Protein AF-A0A0R2NIN9-F1 (afdb_monomer_lite)

Foldseek 3Di:
DFPVVLCVQQPDAPDDDPQWGHHPPWIFGDDPRDTDDIPVVVSVVSSVVSVVVVVVLVVVVLVVQVVVQPDAPVVLVVCCVAWPWDQDPQRWIWTWGDDPRFIKIWIQDPVQKIWIFTFAPPDDVRGHDINDIDGHHNDDDDDDDDD

pLDDT: mean 86.17, std 11.83, range [55.31, 98.38]

Sequence (147 aa):
MTQKEVIDKLGKPSFKSDGVLIYGKDNIYFANGKVTGGSTKSLLNQVQQHKKEQKDTKVFIQGAADRLGTEATEHLSAHPETYQEFNLDTGEQAYVYKSQYALLIRIDSPNRVTNVYQYSQSAKYHIGKRLFTGRTIFQKQKPTVQY

Secondary structure (DSSP, 8-state):
--HHHHHHHH-S-SEEETTEEEETTEEEEEETTEEEEE-HHHHHHHHHHHHHHHHHHHHHHHHHHHHHHHS-HHHHHT-TTTEEEEE-TTS-EEEEEE-SS-EEEEEEETTTEEEEEEE-TTSGGGEEEEEEEEE---SPPPP----

Organism: NCBI:txid480391

Radius of gyration: 22.36 Å; chains: 1; bounding box: 58×40×53 Å

Structure (mmCIF, N/CA/C/O backbone):
data_AF-A0A0R2NIN9-F1
#
_entry.id   AF-A0A0R2NIN9-F1
#
loop_
_atom_site.group_PDB
_atom_site.id
_atom_site.type_symbol
_atom_site.label_atom_id
_atom_site.label_alt_id
_atom_site.label_comp_id
_atom_site.label_asym_id
_atom_site.label_entity_id
_atom_site.label_seq_id
_atom_site.pdbx_PDB_ins_code
_atom_site.Cartn_x
_atom_site.Cartn_y
_atom_site.Cartn_z
_atom_site.occupancy
_atom_site.B_iso_or_equiv
_atom_site.auth_seq_id
_atom_site.auth_comp_id
_atom_site.auth_asym_id
_atom_site.auth_atom_id
_atom_site.pdbx_PDB_model_num
ATOM 1 N N . MET A 1 1 ? -11.512 5.039 29.904 1.00 76.12 1 MET A N 1
ATOM 2 C CA . MET A 1 1 ? -11.923 4.566 28.570 1.00 76.12 1 MET A CA 1
ATOM 3 C C . MET A 1 1 ? -13.371 4.970 28.356 1.00 76.12 1 MET A C 1
ATOM 5 O O . MET A 1 1 ? -14.167 4.722 29.256 1.00 76.12 1 MET A O 1
ATOM 9 N N . THR A 1 2 ? -13.688 5.648 27.260 1.00 89.25 2 THR A N 1
ATOM 10 C CA . THR A 1 2 ? -15.040 6.128 26.919 1.00 89.25 2 THR A CA 1
ATOM 11 C C . THR A 1 2 ? -15.797 5.107 26.070 1.00 89.25 2 THR A C 1
ATOM 13 O O . THR A 1 2 ? -15.186 4.197 25.512 1.00 89.25 2 THR A O 1
ATOM 16 N N . GLN A 1 3 ? -17.120 5.255 25.924 1.00 86.94 3 GLN A N 1
ATOM 17 C CA . GLN A 1 3 ? -17.899 4.400 25.013 1.00 86.94 3 GLN A CA 1
ATOM 18 C C . GLN A 1 3 ? -17.358 4.430 23.584 1.00 86.94 3 GLN A C 1
ATOM 20 O O . GLN A 1 3 ? -17.280 3.387 22.943 1.00 86.94 3 GLN A O 1
ATOM 25 N N . LYS A 1 4 ? -16.952 5.609 23.100 1.00 87.81 4 LYS A N 1
ATOM 26 C CA . LYS A 1 4 ? -16.375 5.761 21.763 1.00 87.81 4 LYS A CA 1
ATOM 27 C C . LYS A 1 4 ? -15.088 4.952 21.630 1.00 87.81 4 LYS A C 1
ATOM 29 O O . LYS A 1 4 ? -14.986 4.139 20.727 1.00 87.81 4 LYS A O 1
ATOM 34 N N . GLU A 1 5 ? -14.159 5.098 22.574 1.00 84.19 5 GLU A N 1
ATOM 35 C CA . GLU A 1 5 ? -12.898 4.342 22.564 1.00 84.19 5 GLU A CA 1
ATOM 36 C C . GLU A 1 5 ? -13.111 2.827 22.656 1.00 84.19 5 GLU A C 1
ATOM 38 O O . GLU A 1 5 ? -12.307 2.060 22.136 1.00 84.19 5 GLU A O 1
ATOM 43 N N . VAL A 1 6 ? -14.169 2.385 23.339 1.00 83.06 6 VAL A N 1
ATOM 44 C CA . VAL A 1 6 ? -14.531 0.968 23.429 1.00 83.06 6 VAL A CA 1
ATOM 45 C C . VAL A 1 6 ? -15.083 0.462 22.097 1.00 83.06 6 VAL A C 1
ATOM 47 O O . VAL A 1 6 ? -14.638 -0.580 21.633 1.00 83.06 6 VAL A O 1
ATOM 50 N N . ILE A 1 7 ? -15.992 1.201 21.458 1.00 85.62 7 ILE A N 1
ATOM 51 C CA . ILE A 1 7 ? -16.552 0.852 20.140 1.00 85.62 7 ILE A CA 1
ATOM 52 C C . ILE A 1 7 ? -15.463 0.888 19.060 1.00 85.62 7 ILE A C 1
ATOM 54 O O . ILE A 1 7 ? -15.378 -0.019 18.241 1.00 85.62 7 ILE A O 1
ATOM 58 N N . ASP A 1 8 ? -14.576 1.883 19.092 1.00 84.56 8 ASP A N 1
ATOM 59 C CA . ASP A 1 8 ? -13.455 1.991 18.153 1.00 84.56 8 ASP A CA 1
ATOM 60 C C . ASP A 1 8 ? -12.485 0.797 18.287 1.00 84.56 8 ASP A C 1
ATOM 62 O O . ASP A 1 8 ? -11.817 0.426 17.324 1.00 84.56 8 ASP A O 1
ATOM 66 N N . LYS A 1 9 ? -12.404 0.174 19.475 1.00 77.38 9 LYS A N 1
ATOM 67 C CA . LYS A 1 9 ? -11.521 -0.974 19.751 1.00 77.38 9 LYS A CA 1
ATOM 68 C C . LYS A 1 9 ? -12.176 -2.343 19.582 1.00 77.38 9 LYS A C 1
ATOM 70 O O . LYS A 1 9 ? -11.468 -3.283 19.240 1.00 77.38 9 LYS A O 1
ATOM 75 N N . LEU A 1 10 ? -13.467 -2.466 19.886 1.00 76.12 10 LEU A N 1
ATOM 76 C CA . LEU A 1 10 ? -14.211 -3.735 19.902 1.00 76.12 10 LEU A CA 1
ATOM 77 C C . LEU A 1 10 ? -15.196 -3.871 18.733 1.00 76.12 10 LEU A C 1
ATOM 79 O O . LEU A 1 10 ? -15.838 -4.906 18.578 1.00 76.12 10 LEU A O 1
ATOM 83 N N . GLY A 1 11 ? -15.341 -2.830 17.916 1.00 79.19 11 GLY A N 1
ATOM 84 C CA . GLY A 1 11 ? -16.313 -2.788 16.836 1.00 79.19 11 GLY A CA 1
ATOM 85 C C . GLY A 1 11 ? -17.732 -2.477 17.316 1.00 79.19 11 GLY A C 1
ATOM 86 O O . GLY A 1 11 ? -17.965 -1.942 18.401 1.00 79.19 11 GLY A O 1
ATOM 87 N N . LYS A 1 12 ? -18.712 -2.766 16.455 1.00 84.62 12 LYS A N 1
ATOM 88 C CA . LYS A 1 12 ? -20.117 -2.433 16.709 1.00 84.62 12 LYS A CA 1
ATOM 89 C C . LYS A 1 12 ? -20.715 -3.382 17.767 1.00 84.62 12 LYS A C 1
ATOM 91 O O . LYS A 1 12 ? -20.699 -4.591 17.548 1.00 84.62 12 LYS A O 1
ATOM 96 N N . PRO A 1 13 ? -21.297 -2.865 18.863 1.00 86.94 13 PRO A N 1
ATOM 97 C CA . PRO A 1 13 ? -21.962 -3.689 19.867 1.00 86.94 13 PRO A CA 1
ATOM 98 C C . PRO A 1 13 ? -23.282 -4.262 19.338 1.00 86.94 13 PRO A C 1
ATOM 100 O O . PRO A 1 13 ? -23.927 -3.676 18.465 1.00 86.94 13 PRO A O 1
ATOM 103 N N . SER A 1 14 ? -23.720 -5.375 19.927 1.00 87.56 14 SER A N 1
ATOM 104 C CA . SER A 1 14 ? -25.053 -5.950 19.710 1.00 87.56 14 SER A CA 1
ATOM 105 C C . SER A 1 14 ? -26.154 -5.027 20.240 1.00 87.56 14 SER A C 1
ATOM 107 O O . SER A 1 14 ? -27.225 -4.941 19.647 1.00 87.56 14 SER A O 1
ATOM 109 N N . PHE A 1 15 ? -25.881 -4.311 21.335 1.00 88.69 15 PHE A N 1
ATOM 110 C CA . PHE A 1 15 ? -26.780 -3.308 21.903 1.00 88.69 15 PHE A CA 1
ATOM 111 C C . PHE A 1 15 ? -25.999 -2.133 22.500 1.00 88.69 15 PHE A C 1
ATOM 113 O O . PHE A 1 15 ? -24.940 -2.316 23.108 1.00 88.69 15 PHE A O 1
ATOM 120 N N . LYS A 1 16 ? -26.541 -0.921 22.338 1.00 91.50 16 LYS A N 1
ATOM 121 C CA . LYS A 1 16 ? -25.967 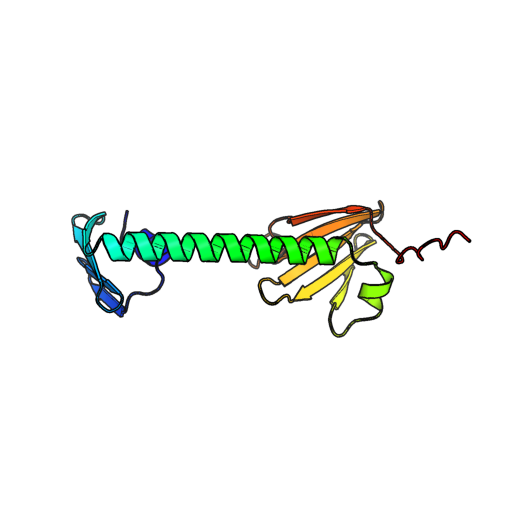0.331 22.838 1.00 91.50 16 LYS A CA 1
ATOM 122 C C . LYS A 1 16 ? -27.029 1.138 23.582 1.00 91.50 16 LYS A C 1
ATOM 124 O O . LYS A 1 16 ? -28.065 1.459 23.012 1.00 91.50 16 LYS A O 1
ATOM 129 N N . SER A 1 17 ? -26.710 1.516 24.813 1.00 90.19 17 SER A N 1
ATOM 130 C CA . SER A 1 17 ? -27.429 2.495 25.635 1.00 90.19 17 SER A CA 1
ATOM 131 C C . SER A 1 17 ? -26.410 3.391 26.352 1.00 90.19 17 SER A C 1
ATOM 133 O O . SER A 1 17 ? -25.224 3.067 26.368 1.00 90.19 17 SER A O 1
ATOM 135 N N . ASP A 1 18 ? -26.832 4.506 26.944 1.00 84.50 18 ASP A N 1
ATOM 136 C CA . ASP A 1 18 ? -25.940 5.498 27.567 1.00 84.50 18 ASP A CA 1
ATOM 137 C C . ASP A 1 18 ? -25.070 4.918 28.695 1.00 84.50 18 ASP A C 1
ATOM 139 O O . ASP A 1 18 ? -23.921 5.320 28.876 1.00 84.50 18 ASP A O 1
ATOM 143 N N . GLY A 1 19 ? -25.589 3.927 29.425 1.00 88.50 19 GLY A N 1
ATOM 144 C CA . GLY A 1 19 ? -24.887 3.292 30.546 1.00 88.50 19 GLY A CA 1
ATOM 145 C C . GLY A 1 19 ? -24.267 1.929 30.236 1.00 88.50 19 GLY A C 1
ATOM 146 O O . GLY A 1 19 ? -23.550 1.389 31.078 1.00 88.50 19 GLY A O 1
ATOM 147 N N . VAL A 1 20 ? -24.538 1.335 29.067 1.00 89.81 20 VAL A N 1
ATOM 148 C CA . VAL A 1 20 ? -24.117 -0.045 28.784 1.00 89.81 20 VAL A CA 1
ATOM 149 C C . VAL A 1 20 ? -23.886 -0.318 27.300 1.00 89.81 20 VAL A C 1
ATOM 151 O O . VAL A 1 20 ? -24.660 0.103 26.439 1.00 89.81 20 VAL A O 1
ATOM 154 N N . LEU A 1 21 ? -22.827 -1.072 27.005 1.00 90.00 21 LEU A N 1
ATOM 155 C CA . LEU A 1 21 ? -22.622 -1.724 25.711 1.00 90.00 21 LEU A CA 1
ATOM 156 C C . LEU A 1 21 ? -22.681 -3.238 25.894 1.00 90.00 21 LEU A C 1
ATOM 158 O O . LEU A 1 21 ? -22.047 -3.757 26.811 1.00 90.00 21 LEU A O 1
ATOM 162 N N . ILE A 1 22 ? -23.405 -3.937 25.021 1.00 86.75 22 ILE A N 1
ATOM 163 C CA . ILE A 1 22 ? -23.515 -5.402 25.045 1.00 86.75 22 ILE A CA 1
ATOM 164 C C . ILE A 1 22 ? -22.901 -5.979 23.770 1.00 86.75 22 ILE A C 1
ATOM 166 O O . ILE A 1 22 ? -23.235 -5.542 22.667 1.00 86.75 22 ILE A O 1
ATOM 170 N N . TYR A 1 23 ? -22.037 -6.977 23.930 1.00 82.50 23 TYR A N 1
ATOM 171 C CA . TYR A 1 23 ? -21.382 -7.745 22.872 1.00 82.50 23 TYR A CA 1
ATOM 172 C C . TYR A 1 23 ? -21.714 -9.229 23.072 1.00 82.50 23 TYR A C 1
ATOM 174 O O . TYR A 1 23 ? -21.039 -9.942 23.811 1.00 82.50 23 TYR A O 1
ATOM 182 N N . GLY A 1 24 ? -22.793 -9.708 22.451 1.00 79.81 24 GLY A N 1
ATOM 183 C CA . GLY A 1 24 ? -23.274 -11.075 22.670 1.00 79.81 24 GLY A CA 1
ATOM 184 C C . GLY A 1 24 ? -23.677 -11.322 24.130 1.00 79.81 24 GLY A C 1
ATOM 185 O O . GLY A 1 24 ? -24.679 -10.780 24.587 1.00 79.81 24 GLY A O 1
ATOM 186 N N . LYS A 1 25 ? -22.909 -12.151 24.851 1.00 79.56 25 LYS A N 1
ATOM 187 C CA . LYS A 1 25 ? -23.128 -12.461 26.282 1.00 79.56 25 LYS A CA 1
ATOM 188 C C . LYS A 1 25 ? -22.389 -11.512 27.231 1.00 79.56 25 LYS A C 1
ATOM 190 O O . LYS A 1 25 ? -22.556 -11.626 28.440 1.00 79.56 25 LYS A O 1
ATOM 195 N N . ASP A 1 26 ? -21.568 -10.621 26.684 1.00 81.31 26 ASP A N 1
ATOM 196 C CA . ASP A 1 26 ? -20.713 -9.719 27.442 1.00 81.31 26 ASP A CA 1
ATOM 197 C C . ASP A 1 26 ? -21.285 -8.310 27.513 1.00 81.31 26 ASP A C 1
ATOM 199 O O . ASP A 1 26 ? -21.949 -7.834 26.594 1.00 81.31 26 ASP A O 1
ATOM 203 N N . ASN A 1 27 ? -20.992 -7.621 28.607 1.00 86.94 27 ASN A N 1
ATOM 204 C CA . ASN A 1 27 ? -21.588 -6.343 28.960 1.00 86.94 27 ASN A CA 1
ATOM 205 C C . ASN A 1 27 ? -20.539 -5.427 29.592 1.00 86.94 27 ASN A C 1
ATOM 207 O O . ASN A 1 27 ? -19.747 -5.842 30.437 1.00 86.94 27 ASN A O 1
ATOM 211 N N . ILE A 1 28 ? -20.550 -4.164 29.166 1.00 85.94 28 ILE A N 1
ATOM 212 C CA . ILE A 1 28 ? -19.627 -3.112 29.592 1.00 85.94 28 ILE A CA 1
ATOM 213 C C . ILE A 1 28 ? -20.452 -1.986 30.179 1.00 85.94 28 ILE A C 1
ATOM 215 O O . ILE A 1 28 ? -21.258 -1.386 29.472 1.00 85.94 28 ILE A O 1
ATOM 219 N N . TYR A 1 29 ? -20.224 -1.688 31.448 1.00 87.38 29 TYR A N 1
ATOM 220 C CA . TYR A 1 29 ? -20.914 -0.633 32.167 1.00 87.38 29 TYR A CA 1
ATOM 221 C C . TYR A 1 29 ? -20.127 0.670 32.115 1.00 87.38 29 TYR A C 1
ATOM 223 O O . TYR A 1 29 ? -18.895 0.685 32.221 1.00 87.38 29 TYR A O 1
ATOM 231 N N . PHE A 1 30 ? -20.865 1.765 31.974 1.00 89.19 30 PHE A N 1
ATOM 232 C CA . PHE A 1 30 ? -20.343 3.118 31.949 1.00 89.19 30 PHE A CA 1
ATOM 233 C C . PHE A 1 30 ? -21.041 3.954 33.014 1.00 89.19 30 PHE A C 1
ATOM 235 O O . PHE A 1 30 ? -22.262 3.923 33.140 1.00 89.19 30 PHE A O 1
ATOM 242 N N . ALA A 1 31 ? -20.265 4.750 33.741 1.00 84.44 31 ALA A N 1
ATOM 243 C CA . ALA A 1 31 ? -20.780 5.847 34.547 1.00 84.44 31 ALA A CA 1
ATOM 244 C C . ALA A 1 31 ? -19.906 7.076 34.306 1.00 84.44 31 ALA A C 1
ATOM 246 O O . ALA A 1 31 ? -18.690 6.962 34.131 1.00 84.44 31 ALA A O 1
ATOM 247 N N . ASN A 1 32 ? -20.519 8.259 34.262 1.00 86.12 32 ASN A N 1
ATOM 248 C CA . ASN A 1 32 ? -19.820 9.523 34.000 1.00 86.12 32 ASN A CA 1
ATOM 249 C C . ASN A 1 32 ? -18.963 9.479 32.715 1.00 86.12 32 ASN A C 1
ATOM 251 O O . ASN A 1 32 ? -17.832 9.964 32.682 1.00 86.12 32 ASN A O 1
ATOM 255 N N . GLY A 1 33 ? -19.472 8.813 31.670 1.00 82.75 33 GLY A N 1
ATOM 256 C CA . GLY A 1 33 ? -18.791 8.663 30.378 1.00 82.75 33 GLY A CA 1
ATOM 257 C C . GLY A 1 33 ? -17.543 7.768 30.392 1.00 82.75 33 GLY A C 1
ATOM 258 O O . GLY A 1 33 ? -16.832 7.702 29.387 1.00 82.75 33 GLY A O 1
ATOM 259 N N . LYS A 1 34 ? -17.257 7.071 31.500 1.00 83.00 34 LYS A N 1
ATOM 260 C CA . LYS A 1 34 ? -16.091 6.190 31.658 1.00 83.00 34 LYS A CA 1
ATOM 261 C C . LYS A 1 34 ? -16.525 4.763 31.975 1.00 83.00 34 LYS A C 1
ATOM 263 O O . LYS A 1 34 ? -17.519 4.556 32.661 1.00 83.00 34 LYS A O 1
ATOM 268 N N . VAL A 1 35 ? -15.758 3.784 31.495 1.00 83.88 35 VAL A N 1
ATOM 269 C CA . VAL A 1 35 ? -15.928 2.371 31.871 1.00 83.88 35 VAL A CA 1
ATOM 270 C C . VAL A 1 35 ? -15.785 2.226 33.385 1.00 83.88 35 VAL A C 1
ATOM 272 O O . VAL A 1 35 ? -14.771 2.645 33.945 1.00 83.88 35 VAL A O 1
ATOM 275 N N . THR A 1 36 ? -16.779 1.609 34.016 1.00 81.75 36 THR A N 1
ATOM 276 C CA . THR A 1 36 ? -16.812 1.344 35.462 1.00 81.75 36 THR A CA 1
ATOM 277 C C . THR A 1 36 ? -16.803 -0.136 35.810 1.00 81.75 36 THR A C 1
ATOM 279 O O . THR A 1 36 ? -16.439 -0.493 36.926 1.00 81.75 36 THR A O 1
ATOM 282 N N . GLY A 1 37 ? -17.153 -1.013 34.872 1.00 73.50 37 GLY A N 1
ATOM 283 C CA . GLY A 1 37 ? -17.164 -2.450 35.111 1.00 73.50 37 GLY A CA 1
ATOM 284 C C . GLY A 1 37 ? -17.709 -3.230 33.925 1.00 73.50 37 GLY A C 1
ATOM 285 O O . GLY A 1 37 ? -17.996 -2.666 32.871 1.00 73.50 37 GLY A O 1
ATOM 286 N N . GLY A 1 38 ? -17.850 -4.538 34.096 1.00 77.62 38 GLY A N 1
ATOM 287 C CA . GLY A 1 38 ? -18.362 -5.436 33.067 1.00 77.62 38 GLY A CA 1
ATOM 288 C C . GLY A 1 38 ? -17.754 -6.824 33.179 1.00 77.62 38 GLY A C 1
ATOM 289 O O . GLY A 1 38 ? -16.977 -7.092 34.100 1.00 77.62 38 GLY A O 1
ATOM 290 N N . SER A 1 39 ? -18.055 -7.693 32.219 1.00 74.31 39 SER A N 1
ATOM 291 C CA . SER A 1 39 ? -17.366 -8.977 32.062 1.00 74.31 39 SER A CA 1
ATOM 292 C C . SER A 1 39 ? -15.926 -8.751 31.559 1.00 74.31 39 SER A C 1
ATOM 294 O O . SER A 1 39 ? -15.564 -8.972 30.405 1.00 74.31 39 SER A O 1
ATOM 296 N N . THR A 1 40 ? -15.063 -8.276 32.461 1.00 58.38 40 THR A N 1
ATOM 297 C CA . THR A 1 40 ? -13.667 -7.863 32.217 1.00 58.38 40 THR A CA 1
ATOM 298 C C . THR A 1 40 ? -12.795 -8.948 31.591 1.00 58.38 40 THR A C 1
ATOM 300 O O . THR A 1 40 ? -11.863 -8.627 30.854 1.00 58.38 40 THR A O 1
ATOM 303 N N . LYS A 1 41 ? -13.105 -10.227 31.828 1.00 61.62 41 LYS A N 1
ATOM 304 C CA . LYS A 1 41 ? -12.359 -11.374 31.289 1.00 61.62 41 LYS A CA 1
ATOM 305 C C . LYS A 1 41 ? -12.544 -11.527 29.774 1.00 61.62 41 LYS A C 1
ATOM 307 O O . LYS A 1 41 ? -11.566 -11.715 29.056 1.00 61.62 41 LYS A O 1
ATOM 312 N N . SER A 1 42 ? -13.769 -11.372 29.280 1.00 56.66 42 SER A N 1
ATOM 313 C CA . SER A 1 42 ? -14.062 -11.427 27.845 1.00 56.66 42 SER A CA 1
ATOM 314 C C . SER A 1 42 ? -13.562 -10.180 27.119 1.00 56.66 42 SER A C 1
ATOM 316 O O . SER A 1 42 ? -13.038 -10.291 26.017 1.00 56.66 42 SER A O 1
ATOM 318 N N . LEU A 1 43 ? -13.611 -9.011 27.771 1.00 55.31 43 LEU A N 1
ATOM 319 C CA . LEU A 1 43 ? -13.045 -7.764 27.241 1.00 55.31 43 LEU A CA 1
ATOM 320 C C . LEU A 1 43 ? -11.529 -7.834 27.079 1.00 55.31 43 LEU A C 1
ATOM 322 O O . LEU A 1 43 ? -11.000 -7.438 26.045 1.00 55.31 43 LEU A O 1
ATOM 326 N N . LEU A 1 44 ? -10.817 -8.359 28.079 1.00 59.56 44 LEU A N 1
ATOM 327 C CA . LEU A 1 44 ? -9.378 -8.601 27.975 1.00 59.56 44 LEU A CA 1
ATOM 328 C C . LEU A 1 44 ? -9.067 -9.569 26.833 1.00 59.56 44 LEU A C 1
ATOM 330 O O . LEU A 1 44 ? -8.177 -9.280 26.036 1.00 59.56 44 LEU A O 1
ATOM 334 N N . ASN A 1 45 ? -9.829 -10.657 26.706 1.00 62.16 45 ASN A N 1
ATOM 335 C CA . ASN A 1 45 ? -9.634 -11.637 25.641 1.00 62.16 45 ASN A CA 1
ATOM 336 C C . ASN A 1 45 ? -9.927 -11.056 24.249 1.00 62.16 45 ASN A C 1
ATOM 338 O O . ASN A 1 45 ? -9.110 -11.236 23.355 1.00 62.16 45 ASN A O 1
ATOM 342 N N . GLN A 1 46 ? -11.015 -10.304 24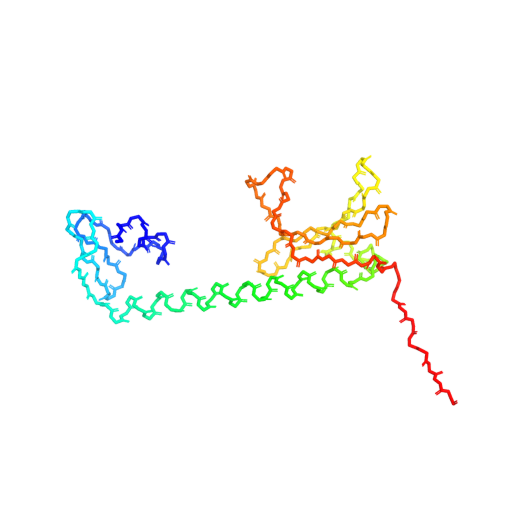.064 1.00 57.28 46 GLN A N 1
ATOM 343 C CA . GLN A 1 46 ? -11.350 -9.662 22.786 1.00 57.28 46 GLN A CA 1
ATOM 344 C C . GLN A 1 46 ? -10.348 -8.568 22.412 1.00 57.28 46 GLN A C 1
ATOM 346 O O . GLN A 1 46 ? -9.896 -8.508 21.273 1.00 57.28 46 GLN A O 1
ATOM 351 N N . VAL A 1 47 ? -9.922 -7.733 23.367 1.00 59.56 47 VAL A N 1
ATOM 352 C CA . VAL A 1 47 ? -8.878 -6.726 23.115 1.00 59.56 47 VAL A CA 1
ATOM 353 C C . VAL A 1 47 ? -7.547 -7.397 22.767 1.00 59.56 47 VAL A C 1
ATOM 355 O O . VAL A 1 47 ? -6.825 -6.907 21.900 1.00 59.56 47 VAL A O 1
ATOM 358 N N . GLN A 1 48 ? -7.191 -8.501 23.428 1.00 61.31 48 GLN A N 1
ATOM 359 C CA . GLN A 1 48 ? -5.976 -9.255 23.112 1.00 61.31 48 GLN A CA 1
ATOM 360 C C . GLN A 1 48 ? -6.067 -9.956 21.753 1.00 61.31 48 GLN A C 1
ATOM 362 O O . GLN A 1 48 ? -5.100 -9.901 20.995 1.00 61.31 48 GLN A O 1
ATOM 367 N N . GLN A 1 49 ? -7.213 -10.553 21.419 1.00 58.00 49 GLN A N 1
ATOM 368 C CA . GLN A 1 49 ? -7.473 -11.166 20.115 1.00 58.00 49 GLN A CA 1
ATOM 369 C C . GLN A 1 49 ? -7.405 -10.126 18.998 1.00 58.00 49 GLN A C 1
ATOM 371 O O . GLN A 1 49 ? -6.598 -10.290 18.092 1.00 58.00 49 GLN A O 1
ATOM 376 N N . HIS A 1 50 ? -8.100 -8.993 19.120 1.00 58.38 50 HIS A N 1
ATOM 377 C CA . HIS A 1 50 ? -8.010 -7.908 18.141 1.00 58.38 50 HIS A CA 1
ATOM 378 C C . HIS A 1 50 ? -6.597 -7.336 18.012 1.00 58.38 50 HIS A C 1
ATOM 380 O O . HIS A 1 50 ? -6.140 -7.057 16.906 1.00 58.38 50 HIS A O 1
ATOM 386 N N . LYS A 1 51 ? -5.854 -7.183 19.118 1.00 57.94 51 LYS A N 1
ATOM 387 C CA . LYS A 1 51 ? -4.440 -6.775 19.052 1.00 57.94 51 LYS A CA 1
ATOM 388 C C . LYS A 1 51 ? -3.584 -7.800 18.311 1.00 57.94 51 LYS A C 1
ATOM 390 O O . LYS A 1 51 ? -2.669 -7.403 17.592 1.00 57.94 51 LYS A O 1
ATOM 395 N N . LYS A 1 52 ? -3.854 -9.094 18.499 1.00 63.34 52 LYS A N 1
ATOM 396 C CA . LYS A 1 52 ? -3.158 -10.178 17.804 1.00 63.34 52 LYS A CA 1
ATOM 397 C C . LYS A 1 52 ? -3.503 -10.175 16.315 1.00 63.34 52 LYS A C 1
ATOM 399 O O . LYS A 1 52 ? -2.590 -10.103 15.511 1.00 63.34 52 LYS A O 1
ATOM 404 N N . GLU A 1 53 ? -4.779 -10.092 15.953 1.00 65.38 53 GLU A N 1
ATOM 405 C CA . GLU A 1 53 ? -5.248 -9.991 14.564 1.00 65.38 53 GLU A CA 1
ATOM 406 C C . GLU A 1 53 ? -4.691 -8.759 13.842 1.00 65.38 53 GLU A C 1
ATOM 408 O O . GLU A 1 53 ? -4.241 -8.853 12.702 1.00 65.38 53 GLU A O 1
ATOM 413 N N . GLN A 1 54 ? -4.651 -7.599 14.506 1.00 69.75 54 GLN A N 1
ATOM 414 C CA . GLN A 1 54 ? -4.030 -6.392 13.953 1.00 69.75 54 GLN A CA 1
ATOM 415 C C . GLN A 1 54 ? -2.521 -6.562 13.765 1.00 69.75 54 GLN A C 1
ATOM 417 O O . GLN A 1 54 ? -1.964 -6.104 12.766 1.00 69.75 54 GLN A O 1
ATOM 422 N N . LYS A 1 55 ? -1.843 -7.214 14.718 1.00 73.12 55 LYS A N 1
ATOM 423 C CA . LYS A 1 55 ? -0.411 -7.509 14.615 1.00 73.12 55 LYS A CA 1
ATOM 424 C C . LYS A 1 55 ? -0.140 -8.478 13.466 1.00 73.12 55 LYS A C 1
ATOM 426 O O . LYS A 1 55 ? 0.760 -8.207 12.677 1.00 73.12 55 LYS A O 1
ATOM 431 N N . ASP A 1 56 ? -0.935 -9.533 13.340 1.00 81.31 56 ASP A N 1
ATOM 432 C CA . ASP A 1 56 ? -0.815 -10.536 12.284 1.00 81.31 56 ASP A CA 1
ATOM 433 C C . ASP A 1 56 ? -1.085 -9.894 10.918 1.00 81.31 56 ASP A C 1
ATOM 435 O O . ASP A 1 56 ? -0.257 -9.988 10.017 1.00 81.31 56 ASP A O 1
ATOM 439 N N . THR A 1 57 ? -2.151 -9.096 10.798 1.00 85.75 57 THR A N 1
ATOM 440 C CA . THR A 1 57 ? -2.448 -8.304 9.592 1.00 85.75 57 THR A CA 1
ATOM 441 C C . THR A 1 57 ? -1.281 -7.390 9.220 1.00 85.75 57 THR A C 1
ATOM 443 O O . THR A 1 57 ? -0.882 -7.331 8.060 1.00 85.75 57 THR A O 1
ATOM 446 N N . LYS A 1 58 ? -0.670 -6.706 10.194 1.00 89.12 58 LYS A N 1
ATOM 447 C CA . LYS A 1 58 ? 0.500 -5.852 9.953 1.00 89.12 58 LYS A CA 1
ATOM 448 C C . LYS A 1 58 ? 1.710 -6.651 9.459 1.00 89.12 58 LYS A C 1
ATOM 450 O O . LYS A 1 58 ? 2.423 -6.162 8.587 1.00 89.12 58 LYS A O 1
ATOM 455 N N . VAL A 1 59 ? 1.944 -7.846 10.001 1.00 93.12 59 VAL A N 1
ATOM 456 C CA . VAL A 1 59 ? 3.015 -8.749 9.548 1.00 93.12 59 VAL A CA 1
ATOM 457 C C . VAL A 1 59 ? 2.754 -9.211 8.115 1.00 93.12 59 VAL A C 1
ATOM 459 O O . VAL A 1 59 ? 3.660 -9.148 7.289 1.00 93.12 59 VAL A O 1
ATOM 462 N N . PHE A 1 60 ? 1.519 -9.588 7.783 1.00 94.56 60 PHE A N 1
ATOM 463 C CA . PHE A 1 60 ? 1.164 -10.006 6.427 1.00 94.56 60 PHE A CA 1
ATOM 464 C C . PHE A 1 60 ? 1.256 -8.866 5.407 1.00 94.56 60 PHE A C 1
ATOM 466 O O . PHE A 1 60 ? 1.786 -9.064 4.316 1.00 94.56 60 PHE A O 1
ATOM 473 N N . ILE A 1 61 ? 0.806 -7.660 5.768 1.00 95.88 61 ILE A N 1
ATOM 474 C CA . ILE A 1 61 ? 0.962 -6.459 4.937 1.00 95.88 61 ILE A CA 1
ATOM 475 C C . ILE A 1 61 ? 2.447 -6.163 4.697 1.00 95.88 61 ILE A C 1
ATOM 477 O O . ILE A 1 61 ? 2.832 -5.869 3.567 1.00 95.88 61 ILE A O 1
ATOM 481 N N . GLN A 1 62 ? 3.282 -6.262 5.737 1.00 97.56 62 GLN A N 1
ATOM 482 C CA . GLN A 1 62 ? 4.726 -6.070 5.605 1.00 97.56 62 GLN A CA 1
ATOM 483 C C . GLN A 1 62 ? 5.340 -7.115 4.664 1.00 97.56 62 GLN A C 1
ATOM 485 O O . GLN A 1 62 ? 6.019 -6.735 3.719 1.00 97.56 62 GLN A O 1
ATOM 490 N N . GLY A 1 63 ? 5.033 -8.404 4.842 1.00 97.06 63 GLY A N 1
ATOM 491 C CA . GLY A 1 63 ? 5.546 -9.464 3.969 1.00 97.06 63 GLY A CA 1
ATOM 492 C C . GLY A 1 63 ? 5.094 -9.321 2.510 1.00 97.06 63 GLY A C 1
ATOM 493 O O . GLY A 1 63 ? 5.878 -9.552 1.589 1.00 97.06 63 GLY A O 1
ATOM 494 N N . ALA A 1 64 ? 3.854 -8.880 2.276 1.00 97.44 64 ALA A N 1
ATOM 495 C CA . ALA A 1 64 ? 3.371 -8.560 0.934 1.00 97.44 64 ALA A CA 1
ATOM 496 C C . ALA A 1 64 ? 4.127 -7.371 0.316 1.00 97.44 64 ALA A C 1
ATOM 498 O O . ALA A 1 64 ? 4.448 -7.406 -0.873 1.00 97.44 64 ALA A O 1
ATOM 499 N N . ALA A 1 65 ? 4.441 -6.344 1.111 1.00 98.06 65 ALA A N 1
ATOM 500 C CA . ALA A 1 65 ? 5.234 -5.205 0.663 1.00 98.06 65 ALA A CA 1
ATOM 501 C C . ALA A 1 65 ? 6.691 -5.585 0.370 1.00 98.06 65 ALA A C 1
ATOM 503 O O . ALA A 1 65 ? 7.224 -5.146 -0.646 1.00 98.06 65 ALA A O 1
ATOM 504 N N . ASP A 1 66 ? 7.307 -6.430 1.198 1.00 97.94 66 ASP A N 1
ATOM 505 C CA . ASP A 1 66 ? 8.673 -6.918 0.989 1.00 97.94 66 ASP A CA 1
ATOM 506 C C . ASP A 1 66 ? 8.767 -7.743 -0.302 1.00 97.94 66 ASP A C 1
ATOM 508 O O . ASP A 1 66 ? 9.659 -7.523 -1.123 1.00 97.94 66 ASP A O 1
ATOM 512 N N . ARG A 1 67 ? 7.798 -8.640 -0.541 1.00 96.31 67 ARG A N 1
ATOM 513 C CA . ARG A 1 67 ? 7.707 -9.398 -1.797 1.00 96.31 67 ARG A CA 1
ATOM 514 C C . ARG A 1 67 ? 7.537 -8.469 -2.997 1.00 96.31 67 ARG A C 1
ATOM 516 O O . ARG A 1 67 ? 8.291 -8.572 -3.955 1.00 96.31 67 ARG A O 1
ATOM 523 N N . LEU A 1 68 ? 6.582 -7.540 -2.939 1.00 97.62 68 LEU A N 1
ATOM 524 C CA . LEU A 1 68 ? 6.343 -6.604 -4.041 1.00 97.62 68 LEU A CA 1
ATOM 525 C C . LEU A 1 68 ? 7.576 -5.728 -4.326 1.00 97.62 68 LEU A C 1
ATOM 527 O O . LEU A 1 68 ? 7.898 -5.464 -5.483 1.00 97.62 68 LEU A O 1
ATOM 531 N N . GLY A 1 69 ? 8.271 -5.286 -3.277 1.00 97.25 69 GLY A N 1
ATOM 532 C CA . GLY A 1 69 ? 9.458 -4.439 -3.375 1.00 97.25 69 GLY A CA 1
ATOM 533 C C . GLY A 1 69 ? 10.709 -5.152 -3.891 1.00 97.25 69 GLY A C 1
ATOM 534 O O . GLY A 1 69 ? 11.623 -4.489 -4.371 1.00 97.25 69 GLY A O 1
ATOM 535 N N . THR A 1 70 ? 10.746 -6.484 -3.821 1.00 97.00 70 THR A N 1
ATOM 536 C CA . THR A 1 70 ? 11.874 -7.315 -4.282 1.00 97.00 70 THR A CA 1
ATOM 537 C C . THR A 1 70 ? 11.603 -8.048 -5.598 1.00 97.00 70 THR A C 1
ATOM 539 O O . THR A 1 70 ? 12.507 -8.667 -6.156 1.00 97.00 70 THR A O 1
ATOM 542 N N . GLU A 1 71 ? 10.383 -7.970 -6.128 1.00 96.62 71 GLU A N 1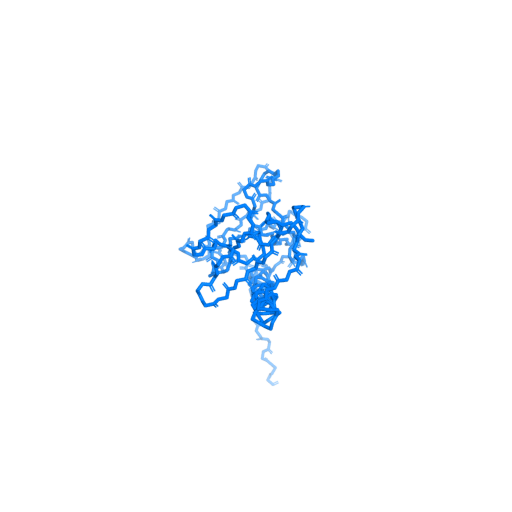
ATOM 543 C CA . GLU A 1 71 ? 10.048 -8.550 -7.427 1.00 96.62 71 GLU A CA 1
ATOM 544 C C . GLU A 1 71 ? 10.746 -7.788 -8.571 1.00 96.62 71 GLU A C 1
ATOM 546 O O . GLU A 1 71 ? 11.003 -6.585 -8.476 1.00 96.62 71 GLU A O 1
ATOM 551 N N . ALA A 1 72 ? 11.079 -8.466 -9.668 1.00 96.50 72 ALA A N 1
ATOM 552 C CA . ALA A 1 72 ? 11.707 -7.794 -10.804 1.00 96.50 72 ALA A CA 1
ATOM 553 C C . ALA A 1 72 ? 10.687 -6.937 -11.572 1.00 96.50 72 ALA A C 1
ATOM 555 O O . ALA A 1 72 ? 9.571 -7.394 -11.804 1.00 96.50 72 ALA A O 1
ATOM 556 N N . THR A 1 73 ? 11.073 -5.738 -12.014 1.00 95.19 73 THR A N 1
ATOM 557 C CA . THR A 1 73 ? 10.222 -4.839 -12.816 1.00 95.19 73 THR A CA 1
ATOM 558 C C . THR A 1 73 ? 9.679 -5.549 -14.060 1.00 95.19 73 THR A C 1
ATOM 560 O O . THR A 1 73 ? 8.484 -5.492 -14.315 1.00 95.19 73 THR A O 1
ATOM 563 N N . GLU A 1 74 ? 10.517 -6.325 -14.756 1.00 95.44 74 GLU A N 1
ATOM 564 C CA . GLU A 1 74 ? 10.098 -7.167 -15.887 1.00 95.44 74 GLU A CA 1
ATOM 565 C C . GLU A 1 74 ? 8.952 -8.126 -15.526 1.00 95.44 74 GLU A C 1
ATOM 567 O O . GLU A 1 74 ? 8.006 -8.280 -16.294 1.00 95.44 74 GLU A O 1
ATOM 572 N N . HIS A 1 75 ? 9.007 -8.758 -14.349 1.00 96.25 75 HIS A N 1
ATOM 573 C CA . HIS A 1 75 ? 7.948 -9.664 -13.912 1.00 96.25 75 HIS A CA 1
ATOM 574 C C . HIS A 1 75 ? 6.645 -8.909 -13.646 1.00 96.25 75 HIS A C 1
ATOM 576 O O . HIS A 1 75 ? 5.586 -9.406 -14.013 1.00 96.25 75 HIS A O 1
ATOM 582 N N . LEU A 1 76 ? 6.717 -7.719 -13.044 1.00 96.75 76 LEU A N 1
ATOM 583 C CA . LEU A 1 76 ? 5.532 -6.905 -12.779 1.00 96.75 76 LEU A CA 1
ATOM 584 C C . LEU A 1 76 ? 4.840 -6.490 -14.084 1.00 96.75 76 LEU A C 1
ATOM 586 O O . LEU A 1 76 ? 3.643 -6.723 -14.227 1.00 96.75 76 LEU A O 1
ATOM 590 N N . SER A 1 77 ? 5.596 -5.967 -15.052 1.00 94.31 77 SER A N 1
ATOM 591 C CA . SER A 1 77 ? 5.063 -5.571 -16.364 1.00 94.31 77 SER A CA 1
ATOM 592 C C . SER A 1 77 ? 4.535 -6.753 -17.183 1.00 94.31 77 SER A C 1
ATOM 594 O O . SER A 1 77 ? 3.608 -6.595 -17.972 1.00 94.31 77 SER A O 1
ATOM 596 N N . ALA A 1 78 ? 5.091 -7.954 -16.995 1.00 95.81 78 ALA A N 1
ATOM 597 C CA . ALA A 1 78 ? 4.629 -9.163 -17.678 1.00 95.81 78 ALA A CA 1
ATOM 598 C C . ALA A 1 78 ? 3.302 -9.732 -17.132 1.00 95.81 78 ALA A C 1
ATOM 600 O O . ALA A 1 78 ? 2.747 -10.631 -17.760 1.00 95.81 78 ALA A O 1
ATOM 601 N N . HIS A 1 79 ? 2.801 -9.236 -15.992 1.00 96.38 79 HIS A N 1
ATOM 602 C CA . HIS A 1 79 ? 1.599 -9.749 -15.312 1.00 96.38 79 HIS A CA 1
ATOM 603 C C . HIS A 1 79 ? 0.575 -8.628 -15.021 1.00 96.38 79 HIS A C 1
ATOM 605 O O . HIS A 1 79 ? 0.264 -8.348 -13.853 1.00 96.38 79 HIS A O 1
ATOM 611 N N . PRO A 1 80 ? 0.044 -7.952 -16.060 1.00 93.56 80 PRO A N 1
ATOM 612 C CA . PRO A 1 80 ? -0.853 -6.803 -15.910 1.00 93.56 80 PRO A CA 1
ATOM 613 C C . PRO A 1 80 ? -2.204 -7.140 -15.255 1.00 93.56 80 PRO A C 1
ATOM 615 O O . PRO A 1 80 ? -2.880 -6.261 -14.721 1.00 93.56 80 PRO A O 1
ATOM 618 N N . GLU A 1 81 ? -2.616 -8.410 -15.262 1.00 93.19 81 GLU A N 1
ATOM 619 C CA . GLU A 1 81 ? -3.805 -8.891 -14.550 1.00 9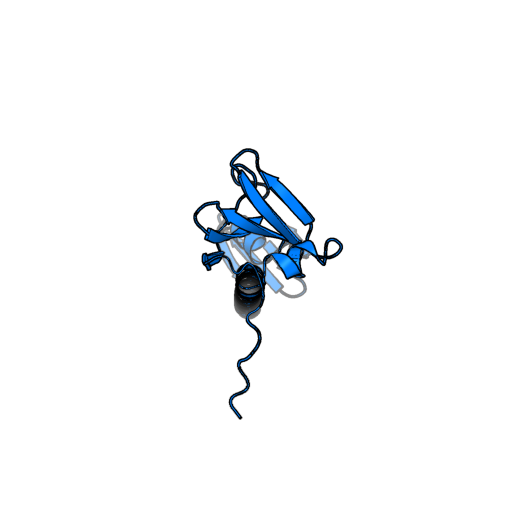3.19 81 GLU A CA 1
ATOM 620 C C . GLU A 1 81 ? -3.639 -8.859 -13.023 1.00 93.19 81 GLU A C 1
ATOM 622 O O . GLU A 1 81 ? -4.627 -8.774 -12.289 1.00 93.19 81 GLU A O 1
ATOM 627 N N . THR A 1 82 ? -2.391 -8.902 -12.550 1.00 94.88 82 THR A N 1
ATOM 628 C CA . THR A 1 82 ? -2.035 -8.882 -11.127 1.00 94.88 82 THR A CA 1
ATOM 629 C C . THR A 1 82 ? -1.536 -7.504 -10.691 1.00 94.88 82 THR A C 1
ATOM 631 O O . THR A 1 82 ? -1.852 -7.049 -9.584 1.00 94.88 82 THR A O 1
ATOM 634 N N . TYR A 1 83 ? -0.768 -6.835 -11.555 1.00 96.62 83 TYR A N 1
ATOM 635 C CA . TYR A 1 83 ? -0.117 -5.559 -11.278 1.00 96.62 83 TYR A CA 1
ATOM 636 C C . TYR A 1 83 ? -0.578 -4.500 -12.270 1.00 96.62 83 TYR A C 1
ATOM 638 O O . TYR A 1 83 ? -0.282 -4.571 -13.457 1.00 96.62 83 TYR A O 1
ATOM 646 N N . GLN A 1 84 ? -1.266 -3.475 -11.778 1.00 95.12 84 GLN A N 1
ATOM 647 C CA . GLN A 1 84 ? -1.621 -2.347 -12.634 1.00 95.12 84 GLN A CA 1
ATOM 648 C C . GLN A 1 84 ? -0.439 -1.388 -12.712 1.00 95.12 84 GLN A C 1
ATOM 650 O O . GLN A 1 84 ? 0.022 -0.891 -11.682 1.00 95.12 84 GLN A O 1
ATOM 655 N N . GLU A 1 85 ? 0.049 -1.151 -13.922 1.00 93.81 85 GLU A N 1
ATOM 656 C CA . GLU A 1 85 ? 1.226 -0.334 -14.199 1.00 93.81 85 GLU A CA 1
ATOM 657 C C . GLU A 1 85 ? 0.835 1.082 -14.655 1.00 93.81 85 GLU A C 1
ATOM 659 O O . GLU A 1 85 ? -0.083 1.253 -15.459 1.00 93.81 85 GLU A O 1
ATOM 664 N N . PHE A 1 86 ? 1.554 2.097 -14.164 1.00 91.62 86 PHE A N 1
ATOM 665 C CA . PHE A 1 86 ? 1.367 3.498 -14.546 1.00 91.62 86 PHE A CA 1
ATOM 666 C C . PHE A 1 86 ? 2.702 4.239 -14.598 1.00 91.62 86 PHE A C 1
ATOM 668 O O . PHE A 1 86 ? 3.539 4.081 -13.709 1.00 91.62 86 PHE A O 1
ATOM 675 N N . ASN A 1 87 ? 2.854 5.120 -15.582 1.00 90.69 87 ASN A N 1
ATOM 676 C CA . ASN A 1 87 ? 3.921 6.113 -15.593 1.00 90.69 87 ASN A CA 1
ATOM 677 C C . ASN A 1 87 ? 3.444 7.370 -14.868 1.00 90.69 87 ASN A C 1
ATOM 679 O O . ASN A 1 87 ? 2.350 7.863 -15.145 1.00 90.69 87 ASN A O 1
ATOM 683 N N . LEU A 1 88 ? 4.251 7.885 -13.946 1.00 87.62 88 LEU A N 1
ATOM 684 C CA . LEU A 1 88 ? 4.013 9.179 -13.318 1.00 87.62 88 LEU A CA 1
ATOM 685 C C . LEU A 1 88 ? 4.710 10.274 -14.132 1.00 87.62 88 LEU A C 1
ATOM 687 O O . LEU A 1 88 ? 5.805 10.064 -14.654 1.00 87.62 88 LEU A O 1
ATOM 691 N N . ASP A 1 89 ? 4.121 11.470 -14.174 1.00 83.69 89 ASP A N 1
ATOM 692 C CA . ASP A 1 89 ? 4.671 12.629 -14.904 1.00 83.69 89 ASP A CA 1
ATOM 693 C C . ASP A 1 89 ? 6.086 13.029 -14.433 1.00 83.69 89 ASP A C 1
ATOM 695 O O . ASP A 1 89 ? 6.822 13.727 -15.128 1.00 83.69 89 ASP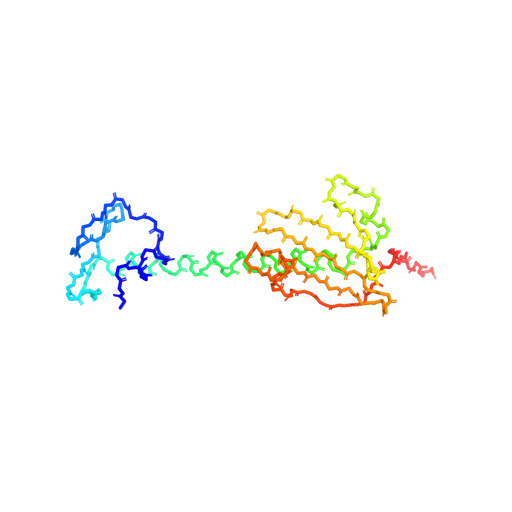 A O 1
ATOM 699 N N . THR A 1 90 ? 6.489 12.563 -13.249 1.00 83.25 90 THR A N 1
ATOM 700 C CA . THR A 1 90 ? 7.815 12.729 -12.639 1.00 83.25 90 THR A CA 1
ATOM 701 C C . THR A 1 90 ? 8.891 11.804 -13.226 1.00 83.25 90 THR A C 1
ATOM 703 O O . THR A 1 90 ? 10.054 11.899 -12.827 1.00 83.25 90 THR A O 1
ATOM 706 N N . GLY A 1 91 ? 8.534 10.908 -14.153 1.00 85.44 91 GLY A N 1
ATOM 707 C CA . GLY A 1 91 ? 9.422 9.874 -14.697 1.00 85.44 91 GLY A CA 1
ATOM 708 C C . GLY A 1 91 ? 9.581 8.655 -13.783 1.00 85.44 91 GLY A C 1
ATOM 709 O O . GLY A 1 91 ? 10.461 7.825 -14.003 1.00 85.44 91 GLY A O 1
ATOM 710 N N . GLU A 1 92 ? 8.763 8.557 -12.737 1.00 92.75 92 GLU A N 1
ATOM 711 C CA . GLU A 1 92 ? 8.688 7.392 -11.858 1.00 92.75 92 GLU A CA 1
ATOM 712 C C . GLU A 1 92 ? 7.721 6.351 -12.434 1.00 92.75 92 GLU A C 1
ATOM 714 O O . GLU A 1 92 ? 6.672 6.693 -12.983 1.00 92.75 92 GLU A O 1
ATOM 719 N N . GLN A 1 93 ? 8.047 5.074 -12.255 1.00 94.88 93 GLN A N 1
ATOM 720 C CA . GLN A 1 93 ? 7.185 3.965 -12.655 1.00 94.88 93 GLN A CA 1
ATOM 721 C C . GLN A 1 93 ? 6.440 3.430 -11.431 1.00 94.88 93 GLN A C 1
ATOM 723 O O . GLN A 1 93 ? 7.065 3.057 -10.436 1.00 94.88 93 GLN A O 1
ATOM 728 N N . ALA A 1 94 ? 5.114 3.359 -11.497 1.00 95.25 94 ALA A N 1
ATOM 729 C CA . ALA A 1 94 ? 4.276 2.865 -10.414 1.00 95.25 94 ALA A CA 1
ATOM 730 C C . ALA A 1 94 ? 3.609 1.527 -10.760 1.00 95.25 94 ALA A C 1
ATOM 732 O O . ALA A 1 94 ? 3.158 1.314 -11.883 1.00 95.25 94 ALA A O 1
ATOM 733 N N . TYR A 1 95 ? 3.494 0.659 -9.754 1.00 96.62 95 TYR A N 1
ATOM 734 C CA . TYR A 1 95 ? 2.759 -0.603 -9.821 1.00 96.62 95 TYR A CA 1
ATOM 735 C C . TYR A 1 95 ? 1.803 -0.715 -8.639 1.00 96.62 95 TYR A C 1
ATOM 737 O O . TYR A 1 95 ? 2.211 -0.581 -7.482 1.00 96.62 95 TYR A O 1
ATOM 745 N N . VAL A 1 96 ? 0.535 -1.001 -8.914 1.00 96.44 96 VAL A N 1
ATOM 746 C CA . VAL A 1 96 ? -0.496 -1.203 -7.895 1.00 96.44 96 VAL A CA 1
ATOM 747 C C . VAL A 1 96 ? -0.804 -2.687 -7.770 1.00 96.44 96 VAL A C 1
ATOM 749 O O . VAL A 1 96 ? -1.106 -3.358 -8.753 1.00 96.44 96 VAL A O 1
ATOM 752 N N . TYR A 1 97 ? -0.759 -3.188 -6.537 1.00 96.94 97 TYR A N 1
ATOM 753 C CA . TYR A 1 97 ? -1.021 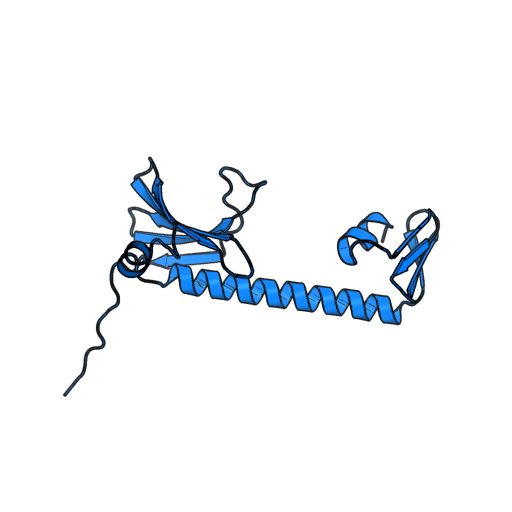-4.582 -6.201 1.00 96.94 97 TYR A CA 1
ATOM 754 C C . TYR A 1 97 ? -2.072 -4.683 -5.095 1.00 96.94 97 TYR A C 1
ATOM 756 O O . TYR A 1 97 ? -1.884 -4.184 -3.980 1.00 96.94 97 TYR A O 1
ATOM 764 N N . LYS A 1 98 ? -3.183 -5.365 -5.383 1.00 95.81 98 LYS A N 1
ATOM 765 C CA . LYS A 1 98 ? -4.222 -5.671 -4.395 1.00 95.81 98 LYS A CA 1
ATOM 766 C C . LYS A 1 98 ? -3.933 -7.022 -3.747 1.00 95.81 98 LYS A C 1
ATOM 768 O O . LYS A 1 98 ? -4.322 -8.065 -4.262 1.00 95.81 98 LYS A O 1
ATOM 773 N N . SER A 1 99 ? -3.277 -6.998 -2.591 1.00 92.62 99 SER A N 1
ATOM 774 C CA . SER A 1 99 ? -3.144 -8.200 -1.764 1.00 92.62 99 SER A CA 1
ATOM 775 C C . SER A 1 99 ? -4.462 -8.529 -1.050 1.00 92.62 99 SER A C 1
ATOM 777 O O . SER A 1 99 ? -5.399 -7.729 -1.031 1.00 92.62 99 SER A O 1
ATOM 779 N N . GLN A 1 100 ? -4.511 -9.683 -0.384 1.00 90.12 100 GLN A N 1
ATOM 780 C CA . GLN A 1 100 ? -5.634 -10.054 0.485 1.00 90.12 100 GLN A CA 1
ATOM 781 C C . GLN A 1 100 ? -5.806 -9.116 1.695 1.00 90.12 100 GLN A C 1
ATOM 783 O O . GLN A 1 100 ? -6.895 -9.049 2.257 1.00 90.12 100 GLN A O 1
ATOM 788 N N . TYR A 1 101 ? -4.756 -8.388 2.094 1.00 89.56 101 TYR A N 1
ATOM 789 C CA . TYR A 1 101 ? -4.724 -7.617 3.345 1.00 89.56 101 TYR A CA 1
ATOM 790 C C . TYR A 1 101 ? -4.717 -6.099 3.138 1.00 89.56 101 TYR A C 1
ATOM 792 O O . TYR A 1 101 ? -5.167 -5.349 4.001 1.00 89.56 101 TYR A O 1
ATOM 800 N N . ALA A 1 102 ? -4.170 -5.633 2.017 1.00 93.56 102 ALA A N 1
ATOM 801 C CA . ALA A 1 102 ? -4.037 -4.217 1.696 1.00 93.56 102 ALA A CA 1
ATOM 802 C C . ALA A 1 102 ? -3.826 -3.982 0.197 1.00 93.56 102 ALA A C 1
ATOM 804 O O . ALA A 1 102 ? -3.295 -4.835 -0.520 1.00 93.56 102 ALA A O 1
ATOM 805 N N . LEU A 1 103 ? -4.173 -2.774 -0.244 1.00 96.69 103 LEU A N 1
ATOM 806 C CA . LEU A 1 103 ? -3.744 -2.235 -1.527 1.00 96.69 103 LEU A CA 1
ATOM 807 C C . LEU A 1 103 ? -2.360 -1.595 -1.357 1.00 96.69 103 LEU A C 1
ATOM 809 O O . LEU A 1 103 ? -2.164 -0.749 -0.479 1.00 96.69 103 LEU A O 1
ATOM 813 N N . LEU A 1 104 ? -1.403 -2.033 -2.167 1.00 97.75 104 LEU A N 1
ATOM 814 C CA . LEU A 1 104 ? -0.011 -1.607 -2.124 1.00 97.75 104 LEU A CA 1
ATOM 815 C C . LEU A 1 104 ? 0.350 -0.875 -3.414 1.00 97.75 104 LEU A C 1
ATOM 817 O O . LEU A 1 104 ? -0.098 -1.257 -4.493 1.00 97.75 104 LEU A O 1
ATOM 821 N N . ILE A 1 105 ? 1.177 0.156 -3.287 1.00 97.00 105 ILE A N 1
ATOM 822 C CA . ILE A 1 105 ? 1.721 0.922 -4.405 1.00 97.00 105 ILE A CA 1
ATOM 823 C C . ILE A 1 105 ? 3.237 0.822 -4.329 1.00 97.00 105 ILE A C 1
ATOM 825 O O . ILE A 1 105 ? 3.846 1.305 -3.372 1.00 97.00 105 ILE A O 1
ATOM 829 N N . ARG A 1 106 ? 3.848 0.204 -5.333 1.00 97.38 106 ARG A N 1
ATOM 830 C CA . ARG A 1 106 ? 5.285 0.270 -5.572 1.00 97.38 106 ARG A CA 1
ATOM 831 C C . ARG A 1 106 ? 5.584 1.450 -6.489 1.00 97.38 106 ARG A C 1
ATOM 833 O O . ARG A 1 106 ? 4.874 1.642 -7.466 1.00 97.38 106 ARG A O 1
ATOM 840 N N . ILE A 1 107 ? 6.634 2.201 -6.180 1.00 96.50 107 ILE A N 1
ATOM 841 C CA . ILE A 1 107 ? 7.161 3.286 -7.008 1.00 96.50 107 ILE A CA 1
ATOM 842 C C . ILE A 1 107 ? 8.654 3.036 -7.203 1.00 96.50 107 ILE A C 1
ATOM 844 O O . ILE A 1 107 ? 9.405 2.986 -6.224 1.00 96.50 107 ILE A O 1
ATOM 848 N N . ASP A 1 108 ? 9.055 2.882 -8.458 1.00 96.88 108 ASP A N 1
ATOM 849 C CA . ASP A 1 108 ? 10.443 2.803 -8.893 1.00 96.88 108 ASP A CA 1
ATOM 850 C C . ASP A 1 108 ? 10.862 4.180 -9.413 1.00 96.88 108 ASP A C 1
ATOM 852 O O . ASP A 1 108 ? 10.332 4.678 -10.409 1.00 96.88 108 ASP A O 1
ATOM 856 N N . SER A 1 109 ? 11.802 4.817 -8.720 1.00 94.44 109 SER A N 1
ATOM 857 C CA . SER A 1 109 ? 12.285 6.146 -9.079 1.00 94.44 109 SER A CA 1
ATOM 858 C C . SER A 1 109 ? 13.471 6.092 -10.048 1.00 94.44 109 SER A C 1
ATOM 860 O O . SER A 1 109 ? 14.241 5.123 -10.038 1.00 94.44 109 SER A O 1
ATOM 862 N N . PRO A 1 110 ? 13.712 7.161 -10.836 1.00 92.31 110 PRO A N 1
ATOM 863 C CA . PRO A 1 110 ? 14.813 7.215 -11.807 1.00 92.31 110 PRO A CA 1
ATOM 864 C C . PRO A 1 110 ? 16.203 6.917 -11.221 1.00 92.31 110 PRO A C 1
ATOM 866 O O . PRO A 1 110 ? 17.083 6.388 -11.898 1.00 92.31 110 PRO A O 1
ATOM 869 N N . ASN A 1 111 ? 16.410 7.200 -9.932 1.00 93.31 111 ASN A N 1
ATOM 870 C CA . ASN A 1 111 ? 17.644 6.892 -9.202 1.00 93.31 111 ASN A CA 1
ATOM 871 C C . ASN A 1 111 ? 17.760 5.415 -8.746 1.00 93.31 111 ASN A C 1
ATOM 873 O O . ASN A 1 111 ? 18.620 5.092 -7.919 1.00 93.31 111 ASN A O 1
ATOM 877 N N . ARG A 1 112 ? 16.935 4.514 -9.301 1.00 93.62 112 ARG A N 1
ATOM 878 C CA . ARG A 1 112 ? 16.923 3.062 -9.041 1.00 93.62 112 ARG A CA 1
ATOM 879 C C . ARG A 1 112 ? 16.625 2.713 -7.584 1.00 93.62 112 ARG A C 1
ATOM 881 O O . ARG A 1 112 ? 17.237 1.799 -7.015 1.00 93.62 112 ARG A O 1
ATOM 888 N N . VAL A 1 113 ? 15.727 3.480 -6.975 1.00 97.25 113 VAL A N 1
ATOM 889 C CA . VAL A 1 113 ? 15.189 3.199 -5.646 1.00 97.25 113 VAL A CA 1
ATOM 890 C C . VAL A 1 113 ? 13.749 2.739 -5.807 1.00 97.25 113 VAL A C 1
ATOM 892 O O . VAL A 1 113 ? 12.943 3.379 -6.470 1.00 97.25 113 VAL A O 1
ATOM 895 N N . THR A 1 114 ? 13.430 1.627 -5.166 1.00 98.19 114 THR A N 1
ATOM 896 C CA . THR A 1 114 ? 12.078 1.093 -5.085 1.00 98.19 114 THR A CA 1
ATOM 897 C C . THR A 1 114 ? 11.525 1.401 -3.708 1.00 98.19 114 THR A C 1
ATOM 899 O O . THR A 1 114 ? 12.145 1.075 -2.695 1.00 98.19 114 THR A O 1
ATOM 902 N N . ASN A 1 115 ? 10.345 2.008 -3.659 1.00 98.06 115 ASN A N 1
ATOM 903 C CA . ASN A 1 115 ? 9.588 2.203 -2.430 1.00 98.06 115 ASN A CA 1
ATOM 904 C C . ASN A 1 115 ? 8.228 1.525 -2.553 1.00 98.06 115 ASN A C 1
ATOM 906 O O . ASN A 1 115 ? 7.576 1.648 -3.584 1.00 98.06 115 ASN A O 1
ATOM 910 N N . VAL A 1 116 ? 7.773 0.859 -1.490 1.00 98.25 116 VAL A N 1
ATOM 911 C CA . VAL A 1 116 ? 6.403 0.327 -1.421 1.00 98.25 116 VAL A CA 1
ATOM 912 C C . VAL A 1 116 ? 5.644 1.019 -0.306 1.00 98.25 116 VAL A C 1
ATOM 914 O O . VAL A 1 116 ? 6.112 1.091 0.834 1.00 98.25 116 VAL A O 1
ATOM 917 N N . TYR A 1 117 ? 4.456 1.501 -0.639 1.00 97.44 117 TYR A N 1
ATOM 918 C CA . TYR A 1 117 ? 3.542 2.182 0.258 1.00 97.44 117 TYR A CA 1
ATOM 919 C C . TYR A 1 117 ? 2.244 1.398 0.379 1.00 97.44 117 TYR A C 1
ATOM 921 O O . TYR A 1 117 ? 1.770 0.787 -0.576 1.00 97.44 117 TYR A O 1
ATOM 929 N N . GLN A 1 118 ? 1.633 1.461 1.554 1.00 96.88 118 GLN A N 1
ATOM 930 C CA . GLN A 1 118 ? 0.230 1.111 1.697 1.00 96.88 118 GLN A CA 1
ATOM 931 C C . GLN A 1 118 ? -0.626 2.263 1.165 1.00 96.88 118 GLN A C 1
ATOM 933 O O . GLN A 1 118 ? -0.419 3.411 1.561 1.00 96.88 118 GLN A O 1
ATOM 938 N N . TYR A 1 119 ? -1.598 1.964 0.305 1.00 94.00 119 TYR A N 1
ATOM 939 C CA . TYR A 1 119 ? -2.594 2.940 -0.131 1.00 94.00 119 TYR A CA 1
ATOM 940 C C . TYR A 1 119 ? -3.366 3.500 1.069 1.00 94.00 119 TYR A C 1
ATOM 942 O O . TYR A 1 119 ? -3.733 2.761 1.987 1.00 94.00 119 TYR A O 1
ATOM 950 N N . SER A 1 120 ? -3.653 4.800 1.051 1.00 91.44 120 SER A N 1
ATOM 951 C CA . SER A 1 120 ? -4.503 5.440 2.053 1.00 91.44 120 SER A CA 1
ATOM 952 C C . SER A 1 120 ? -5.382 6.508 1.421 1.00 91.44 120 SER A C 1
ATOM 954 O O . SER A 1 120 ? -4.878 7.520 0.947 1.00 91.44 120 SER A O 1
ATOM 956 N N . GLN A 1 121 ? -6.704 6.336 1.490 1.00 85.62 121 GLN A N 1
ATOM 957 C CA . GLN A 1 121 ? -7.666 7.297 0.940 1.00 85.62 121 GLN A CA 1
ATOM 958 C C . GLN A 1 121 ? -7.468 8.715 1.502 1.00 85.62 121 GLN A C 1
ATOM 960 O O . GLN A 1 121 ? -7.652 9.691 0.781 1.00 85.62 121 GLN A O 1
ATOM 965 N N . SER A 1 122 ? -7.083 8.826 2.778 1.00 87.44 122 SER A N 1
ATOM 966 C CA . SER A 1 122 ? -6.968 10.096 3.501 1.00 87.44 122 SER A CA 1
ATOM 967 C C . SER A 1 122 ? -5.591 10.755 3.398 1.00 87.44 122 SER A C 1
ATOM 969 O O . SER A 1 122 ? -5.404 11.849 3.926 1.00 87.44 122 SER A O 1
ATOM 971 N N . ALA A 1 123 ? -4.604 10.085 2.799 1.00 83.44 123 ALA A N 1
ATOM 972 C CA . ALA A 1 123 ? -3.264 10.635 2.660 1.00 83.44 123 ALA A CA 1
ATOM 973 C C . ALA A 1 123 ? -3.146 11.510 1.405 1.00 83.44 123 ALA A C 1
ATOM 975 O O . ALA A 1 123 ? -3.849 11.309 0.412 1.00 83.44 123 ALA A O 1
ATOM 976 N N . LYS A 1 124 ? -2.216 12.473 1.432 1.00 80.50 124 LYS A N 1
ATOM 977 C CA . LYS A 1 124 ? -1.889 13.293 0.260 1.00 80.50 124 LYS A CA 1
ATOM 978 C C . LYS A 1 124 ? -1.455 12.377 -0.891 1.00 80.50 124 LYS A C 1
ATOM 980 O O . LYS A 1 124 ? -0.612 11.505 -0.693 1.00 80.50 124 LYS A O 1
ATOM 985 N N . TYR A 1 125 ? -2.055 12.563 -2.068 1.00 79.50 125 TYR A N 1
ATOM 986 C CA . TYR A 1 125 ? -1.845 11.718 -3.257 1.00 79.50 125 TYR A CA 1
ATOM 987 C C . TYR A 1 125 ? -2.157 10.227 -3.045 1.00 79.50 125 TYR A C 1
ATOM 989 O O . TYR A 1 125 ? -1.677 9.374 -3.780 1.00 79.50 125 TYR A O 1
ATOM 997 N N . HIS A 1 126 ? -2.944 9.907 -2.018 1.00 83.56 126 HIS A N 1
ATOM 998 C CA . HIS A 1 126 ? -3.292 8.552 -1.604 1.00 83.56 126 HIS A CA 1
ATOM 999 C C . HIS A 1 126 ? -2.116 7.634 -1.215 1.00 83.56 126 HIS A C 1
ATOM 1001 O O . HIS A 1 126 ? -2.281 6.419 -1.063 1.00 83.56 126 HIS A O 1
ATOM 1007 N N . ILE A 1 127 ? -0.933 8.214 -0.987 1.00 86.06 127 ILE A N 1
ATOM 1008 C CA . ILE A 1 127 ? 0.273 7.505 -0.554 1.00 86.06 127 ILE A CA 1
ATOM 1009 C C . ILE A 1 127 ? 0.299 7.476 0.974 1.00 86.06 127 ILE A C 1
ATOM 1011 O O . ILE A 1 127 ? 0.526 8.490 1.632 1.00 86.06 127 ILE A O 1
ATOM 1015 N N . GLY A 1 128 ? 0.037 6.305 1.551 1.00 92.06 128 GLY A N 1
ATOM 1016 C CA . GLY A 1 128 ? 0.054 6.097 2.993 1.00 92.06 128 GLY A CA 1
ATOM 1017 C C . GLY A 1 128 ? 1.443 5.750 3.531 1.00 92.06 128 GLY A C 1
ATOM 1018 O O . GLY A 1 128 ? 2.470 6.309 3.147 1.00 92.06 128 GLY A O 1
ATOM 1019 N N . LYS A 1 129 ? 1.480 4.816 4.483 1.00 94.38 129 LYS A N 1
ATOM 1020 C CA . LYS A 1 129 ? 2.716 4.427 5.166 1.00 94.38 129 LYS A CA 1
ATOM 1021 C C . LYS A 1 129 ? 3.682 3.737 4.195 1.00 94.38 129 LYS A C 1
ATOM 1023 O O . LYS A 1 129 ? 3.302 2.766 3.546 1.00 94.38 129 LYS A O 1
ATOM 1028 N N . ARG A 1 130 ? 4.951 4.162 4.186 1.00 97.38 130 ARG A N 1
ATOM 1029 C CA . ARG A 1 130 ? 6.041 3.416 3.537 1.00 97.38 130 ARG A CA 1
ATOM 1030 C C . ARG A 1 130 ? 6.349 2.139 4.317 1.00 97.38 130 ARG A C 1
ATOM 1032 O O . ARG A 1 130 ? 6.572 2.189 5.528 1.00 97.38 130 ARG A O 1
ATOM 1039 N N . LEU A 1 131 ? 6.356 1.015 3.618 1.00 97.75 131 LEU A N 1
ATOM 1040 C CA . LEU A 1 131 ? 6.575 -0.317 4.177 1.00 97.75 131 LEU A CA 1
ATOM 1041 C C . LEU A 1 131 ? 7.908 -0.913 3.729 1.00 97.75 131 LEU A C 1
ATOM 1043 O O . LEU A 1 131 ? 8.553 -1.580 4.526 1.00 97.75 131 LEU A O 1
ATOM 1047 N N . PHE A 1 132 ? 8.352 -0.621 2.508 1.00 98.38 132 PHE A N 1
ATOM 1048 C CA . PHE A 1 132 ? 9.613 -1.127 1.969 1.00 98.38 132 PHE A CA 1
ATOM 1049 C C . PHE A 1 132 ? 10.405 -0.011 1.290 1.00 98.38 132 PHE A C 1
ATOM 1051 O O . PHE A 1 132 ? 9.822 0.912 0.712 1.00 98.38 132 PHE A O 1
ATOM 1058 N N . THR A 1 133 ? 11.732 -0.116 1.351 1.00 98.25 133 THR A N 1
ATOM 1059 C CA . THR A 1 133 ? 12.660 0.672 0.539 1.00 98.25 133 THR A CA 1
ATOM 1060 C C . THR A 1 133 ? 13.865 -0.188 0.161 1.00 98.25 133 THR A C 1
ATOM 1062 O O . THR A 1 133 ? 14.379 -0.934 0.995 1.00 98.25 133 THR A O 1
ATOM 1065 N N . GLY A 1 134 ? 14.304 -0.110 -1.092 1.00 97.31 134 GLY A N 1
ATOM 1066 C CA . GLY A 1 134 ? 15.395 -0.934 -1.606 1.00 97.31 134 GLY A CA 1
ATOM 1067 C C . GLY A 1 134 ? 15.871 -0.497 -2.987 1.00 97.31 134 GLY A C 1
ATOM 1068 O O . GLY A 1 134 ? 15.449 0.533 -3.510 1.00 97.31 134 GLY A O 1
ATOM 1069 N N . ARG A 1 135 ? 16.777 -1.275 -3.583 1.00 97.19 135 ARG A N 1
ATOM 1070 C CA . ARG A 1 135 ? 17.231 -1.061 -4.964 1.00 97.19 135 ARG A CA 1
ATOM 1071 C C . ARG A 1 135 ? 16.257 -1.697 -5.946 1.00 97.19 135 ARG A C 1
ATOM 1073 O O . ARG A 1 135 ? 15.813 -2.818 -5.721 1.00 97.19 135 ARG A O 1
ATOM 1080 N N . THR A 1 136 ? 15.994 -1.008 -7.051 1.00 96.00 136 THR A N 1
ATOM 1081 C CA . THR A 1 136 ? 15.173 -1.547 -8.138 1.00 96.00 136 THR A CA 1
ATOM 1082 C C . THR A 1 136 ? 15.864 -2.734 -8.799 1.00 96.00 136 THR A C 1
ATOM 1084 O O . THR A 1 136 ? 17.014 -2.637 -9.234 1.00 96.00 136 THR A O 1
ATOM 1087 N N . ILE A 1 137 ? 15.147 -3.853 -8.883 1.00 94.75 137 ILE A N 1
ATOM 1088 C CA . ILE A 1 137 ? 15.571 -5.063 -9.586 1.00 94.75 137 ILE A CA 1
ATOM 1089 C C . ILE A 1 137 ? 14.864 -5.057 -10.938 1.00 94.75 137 ILE A C 1
ATOM 1091 O O . ILE A 1 137 ? 13.653 -5.223 -10.992 1.00 94.75 137 ILE A O 1
ATOM 1095 N N . PHE A 1 138 ? 15.597 -4.852 -12.031 1.00 92.19 138 PHE A N 1
ATOM 1096 C CA . PHE A 1 138 ? 14.983 -4.792 -13.363 1.00 92.19 138 PHE A CA 1
ATOM 1097 C C . PHE A 1 138 ? 14.630 -6.182 -13.904 1.00 92.19 138 PHE A C 1
ATOM 1099 O O . PHE A 1 138 ? 13.553 -6.364 -14.459 1.00 92.19 138 PHE A O 1
ATOM 1106 N N . GLN A 1 139 ? 15.511 -7.163 -13.691 1.00 89.06 139 GLN A N 1
ATOM 1107 C CA . GLN A 1 139 ? 15.369 -8.550 -14.148 1.00 89.06 139 GLN A CA 1
ATOM 1108 C C . GLN A 1 139 ? 15.839 -9.508 -13.048 1.00 89.06 139 GLN A C 1
ATOM 1110 O O . GLN A 1 139 ? 16.749 -9.172 -12.280 1.00 89.06 139 GLN A O 1
ATOM 1115 N N . LYS A 1 140 ? 15.248 -10.708 -12.962 1.00 79.06 140 LYS A N 1
ATOM 1116 C CA . LYS A 1 140 ? 15.735 -11.742 -12.033 1.00 79.06 140 LYS A CA 1
ATOM 1117 C C . LYS A 1 140 ? 17.113 -12.220 -12.482 1.00 79.06 140 LYS A C 1
ATOM 1119 O O . LYS A 1 140 ? 17.301 -12.614 -13.630 1.00 79.06 140 LYS A O 1
ATOM 1124 N N . GLN A 1 141 ? 18.076 -12.215 -11.563 1.00 71.19 141 GLN A N 1
ATOM 1125 C CA . GLN A 1 141 ? 19.386 -12.799 -11.833 1.00 71.19 141 GLN A CA 1
ATOM 1126 C C . GLN A 1 141 ? 19.225 -14.304 -12.070 1.00 71.19 141 GLN A C 1
ATOM 1128 O O . GLN A 1 141 ? 18.594 -14.998 -11.269 1.00 71.19 141 GLN A O 1
ATOM 1133 N N . LYS A 1 142 ? 19.780 -14.813 -13.176 1.00 69.81 142 LYS A N 1
ATOM 1134 C CA . LYS A 1 142 ? 19.855 -16.259 -13.407 1.00 69.81 142 LYS A CA 1
ATOM 1135 C C . LYS A 1 142 ? 20.837 -16.853 -12.391 1.00 69.81 142 LYS A C 1
ATOM 1137 O O . LYS A 1 142 ? 21.912 -16.278 -12.220 1.00 69.81 142 LYS A O 1
ATOM 1142 N N . PRO A 1 143 ? 20.505 -17.967 -11.719 1.00 66.31 143 PRO A N 1
ATOM 1143 C CA . PRO A 1 143 ? 21.454 -18.623 -10.834 1.00 66.31 143 PRO A CA 1
ATOM 1144 C C . PRO A 1 143 ? 22.684 -19.058 -11.638 1.00 66.31 143 PRO A C 1
ATOM 1146 O O . PRO A 1 143 ? 22.564 -19.728 -12.665 1.00 66.31 143 PRO A O 1
ATOM 1149 N N . THR A 1 144 ? 23.867 -18.661 -11.178 1.00 69.62 144 THR A N 1
ATOM 1150 C CA . THR A 1 144 ? 25.131 -19.124 -11.748 1.00 69.62 144 THR A CA 1
ATOM 1151 C C . THR A 1 144 ? 25.335 -20.575 -11.325 1.00 69.62 144 THR A C 1
ATOM 1153 O O . THR A 1 144 ? 25.635 -20.845 -10.164 1.00 69.62 144 THR A O 1
ATOM 1156 N N . VAL A 1 145 ? 25.152 -21.518 -12.249 1.00 69.31 145 VAL A N 1
ATOM 1157 C CA . VAL A 1 145 ? 25.535 -22.918 -12.029 1.00 69.31 145 VAL A CA 1
ATOM 1158 C C . VAL A 1 145 ? 27.052 -22.992 -12.190 1.00 69.31 145 VAL A C 1
ATOM 1160 O O . VAL A 1 145 ? 27.562 -22.744 -13.281 1.00 69.31 145 VAL A O 1
ATOM 1163 N N . GLN A 1 146 ? 27.777 -23.258 -11.103 1.00 62.91 146 GLN A N 1
ATOM 1164 C CA . GLN A 1 146 ? 29.193 -23.620 -11.187 1.00 62.91 146 GLN A CA 1
ATOM 1165 C C . GLN A 1 146 ? 29.275 -25.129 -11.444 1.00 62.91 146 GLN A C 1
ATOM 1167 O O . GLN A 1 146 ? 28.665 -25.898 -10.699 1.00 62.91 146 GLN A O 1
ATOM 1172 N N . TYR A 1 147 ? 29.948 -25.512 -12.531 1.00 60.94 147 TYR A N 1
ATOM 1173 C CA . TYR A 1 147 ? 30.255 -26.901 -12.889 1.00 60.94 147 TYR A CA 1
ATOM 1174 C C . TYR A 1 147 ? 31.580 -27.334 -12.268 1.00 60.94 147 TYR A C 1
ATOM 1176 O O . TYR A 1 147 ? 32.490 -26.474 -12.203 1.00 60.94 147 TYR A O 1
#